Protein AF-A0A432XNT5-F1 (afdb_monomer_lite)

InterPro domains:
  IPR059874 YuaX [PF27363] (4-90)

Foldseek 3Di:
DPPPVVVVVVVVLVVLLVVLVVVLVVVLVVQDFALVDPVSLVVSLVVSLVSLCVSCVVVVPPPNVVVVSVVVSVVSSVVSNVVSVVVVVVVVVVD

Sequence (95 aa):
MAKITGLDNLQKELKKAEKAFKELDGHLARVEFDPHDPSSVEAAIQSIHQEIDSRIAPYGNSSIIRPLAEQMKEKCRESILNKASEARLKHDEDE

Radius of gyration: 17.06 Å; chains: 1; bounding box: 44×24×51 Å

pLDDT: mean 74.7, std 11.35, range [41.41, 89.56]

Structure (mmCIF, N/CA/C/O backbone):
data_AF-A0A432XNT5-F1
#
_entry.id   AF-A0A432XNT5-F1
#
loop_
_atom_site.group_PDB
_atom_site.id
_atom_site.type_symbol
_atom_site.label_atom_id
_atom_site.label_alt_id
_atom_site.label_comp_id
_atom_site.label_asym_id
_atom_site.label_entity_id
_atom_site.label_seq_id
_atom_site.pdbx_PDB_ins_code
_atom_site.Cartn_x
_atom_site.Cartn_y
_atom_site.Cartn_z
_atom_site.occupancy
_atom_site.B_iso_or_equiv
_atom_site.auth_seq_id
_atom_site.auth_comp_id
_atom_site.auth_asym_id
_atom_site.auth_atom_id
_atom_site.pdbx_PDB_model_num
ATOM 1 N N . MET A 1 1 ? -17.847 16.482 31.591 1.00 41.41 1 MET A N 1
ATOM 2 C CA . MET A 1 1 ? -16.581 16.017 30.983 1.00 41.41 1 MET A CA 1
ATOM 3 C C . MET A 1 1 ? -16.922 14.959 29.947 1.00 41.41 1 MET A C 1
ATOM 5 O O . MET A 1 1 ? -17.209 13.827 30.316 1.00 41.41 1 MET A O 1
ATOM 9 N N . ALA A 1 2 ? -17.020 15.342 28.673 1.00 49.69 2 ALA A N 1
ATOM 10 C CA . ALA A 1 2 ? -17.285 14.391 27.600 1.00 49.69 2 ALA A CA 1
ATOM 11 C C . ALA A 1 2 ? -16.011 13.569 27.385 1.00 49.69 2 ALA A C 1
ATOM 13 O O . ALA A 1 2 ? -15.018 14.085 26.876 1.00 49.69 2 ALA A O 1
ATOM 14 N N . LYS A 1 3 ? -16.007 12.312 27.845 1.00 50.94 3 LYS A N 1
ATOM 15 C CA . LYS A 1 3 ? -14.974 11.351 27.454 1.00 50.94 3 LYS A CA 1
ATOM 16 C C . LYS A 1 3 ? -14.959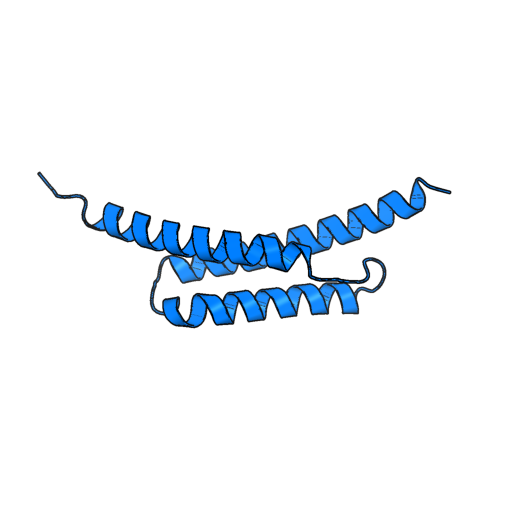 11.333 25.935 1.00 50.94 3 LYS A C 1
ATOM 18 O O . LYS A 1 3 ? -15.983 11.059 25.312 1.00 50.94 3 LYS A O 1
ATOM 23 N N . ILE A 1 4 ? -13.817 11.670 25.355 1.00 59.56 4 ILE A N 1
ATOM 24 C CA . ILE A 1 4 ? -13.633 11.727 23.912 1.00 59.56 4 ILE A CA 1
ATOM 25 C C . ILE A 1 4 ? -13.465 10.290 23.395 1.00 59.56 4 ILE A C 1
ATOM 27 O O . ILE A 1 4 ? -12.452 9.925 22.814 1.00 59.56 4 ILE A O 1
ATOM 31 N N . THR A 1 5 ? -14.458 9.435 23.644 1.00 61.31 5 THR A N 1
ATOM 32 C CA . THR A 1 5 ? -14.435 8.002 23.317 1.00 61.31 5 THR A CA 1
ATOM 33 C C . THR A 1 5 ? -14.282 7.775 21.808 1.00 61.31 5 THR A C 1
ATOM 35 O O . THR A 1 5 ? -13.747 6.757 21.379 1.00 61.31 5 THR A O 1
ATOM 38 N N . GLY A 1 6 ? -14.706 8.747 20.991 1.00 61.75 6 GLY A N 1
ATOM 39 C CA . GLY A 1 6 ? -14.487 8.734 19.545 1.00 61.75 6 GLY A CA 1
ATOM 40 C C . GLY A 1 6 ? -13.014 8.860 19.143 1.00 61.75 6 GLY A C 1
ATOM 41 O O . GLY A 1 6 ? -12.603 8.213 18.185 1.00 61.75 6 GLY A O 1
ATOM 42 N N . LEU A 1 7 ? -12.205 9.624 19.889 1.00 69.19 7 LEU A N 1
ATOM 43 C CA . LEU A 1 7 ? -10.782 9.823 19.585 1.00 69.19 7 LEU A CA 1
ATOM 44 C C . LEU A 1 7 ? -9.969 8.564 19.899 1.00 69.19 7 LEU A C 1
ATOM 46 O O . LEU A 1 7 ? -9.148 8.166 19.082 1.00 69.19 7 LEU A O 1
ATOM 50 N N . ASP A 1 8 ? -10.269 7.883 21.008 1.00 71.94 8 ASP A N 1
ATOM 51 C CA . ASP A 1 8 ? -9.666 6.591 21.370 1.00 71.94 8 ASP A CA 1
ATOM 52 C C . ASP A 1 8 ? -9.879 5.516 20.292 1.00 71.94 8 ASP A C 1
ATOM 54 O O . ASP A 1 8 ? -8.968 4.754 19.955 1.00 71.94 8 ASP A O 1
ATOM 58 N N . ASN A 1 9 ? -11.091 5.448 19.732 1.00 68.12 9 ASN A N 1
ATOM 59 C CA . ASN A 1 9 ? -11.408 4.472 18.694 1.00 68.12 9 ASN A CA 1
ATOM 60 C C . ASN A 1 9 ? -10.698 4.818 17.377 1.00 68.12 9 ASN A C 1
ATOM 62 O O . ASN A 1 9 ? -10.135 3.941 16.729 1.00 68.12 9 ASN A O 1
ATOM 66 N N . LEU A 1 10 ? -10.644 6.107 17.034 1.00 69.06 10 LEU A N 1
ATOM 67 C CA . LEU A 1 10 ? -9.917 6.608 15.869 1.00 69.06 10 LEU A CA 1
ATOM 68 C C . LEU A 1 10 ? -8.414 6.311 15.977 1.00 69.06 10 LEU A C 1
ATOM 70 O O . LEU A 1 10 ? -7.806 5.834 15.024 1.00 69.06 10 LEU A O 1
ATOM 74 N N . GLN A 1 11 ? -7.831 6.493 17.164 1.00 71.19 11 GLN A N 1
ATOM 75 C CA . GLN A 1 11 ? -6.424 6.196 17.434 1.00 71.19 11 GLN A CA 1
ATOM 76 C C . GLN A 1 11 ? -6.114 4.697 17.316 1.00 71.19 11 GLN A C 1
ATOM 78 O O . GLN A 1 11 ? -5.049 4.321 16.824 1.00 71.19 11 GLN A O 1
ATOM 83 N N . LYS A 1 12 ? -7.041 3.827 17.742 1.00 77.81 12 LYS A N 1
ATOM 84 C CA . LYS A 1 12 ? -6.916 2.369 17.578 1.00 77.81 12 LYS A CA 1
ATOM 85 C C . LYS A 1 12 ? -6.966 1.946 16.115 1.00 77.81 12 LYS A C 1
ATOM 87 O O . LYS A 1 12 ? -6.147 1.124 15.709 1.00 77.81 12 LYS A O 1
ATOM 92 N N . GLU A 1 13 ? -7.899 2.490 15.341 1.00 70.69 13 GLU A N 1
ATOM 93 C CA . GLU A 1 13 ? -8.019 2.185 13.912 1.00 70.69 13 GLU A CA 1
ATOM 94 C C . GLU A 1 13 ? -6.804 2.701 13.133 1.00 70.69 13 GLU A C 1
ATOM 96 O O . GLU A 1 13 ? -6.252 1.969 12.312 1.00 70.69 13 GLU A O 1
ATOM 101 N N . LEU A 1 14 ? -6.302 3.894 13.473 1.00 72.56 14 LEU A N 1
ATOM 102 C CA . LEU A 1 14 ? -5.088 4.450 12.878 1.00 72.56 14 LEU A CA 1
ATOM 103 C C . LEU A 1 14 ? -3.860 3.580 13.176 1.00 72.56 14 LEU A C 1
ATOM 105 O O . LEU A 1 14 ? -3.129 3.236 12.258 1.00 72.56 14 LEU A O 1
ATOM 109 N N . LYS A 1 15 ? -3.675 3.136 14.428 1.00 75.31 15 LYS A N 1
ATOM 110 C CA . LYS A 1 15 ? -2.575 2.225 14.801 1.00 75.31 15 LYS A CA 1
ATOM 111 C C . LYS A 1 15 ? -2.623 0.894 14.054 1.00 75.31 15 LYS A C 1
ATOM 113 O O . LYS A 1 15 ? -1.575 0.347 13.716 1.00 75.31 15 LYS A O 1
ATOM 118 N N . LYS A 1 16 ? -3.820 0.342 13.835 1.00 72.25 16 LYS A N 1
ATOM 119 C CA . LYS A 1 16 ? -3.992 -0.894 13.055 1.00 72.25 16 LYS A CA 1
ATOM 120 C C . LYS A 1 16 ? -3.601 -0.672 11.599 1.00 72.25 16 LYS A C 1
ATOM 122 O O . LYS A 1 16 ? -2.881 -1.500 11.050 1.00 72.25 16 LYS A O 1
ATOM 127 N N . ALA A 1 17 ? -4.014 0.450 11.015 1.00 69.94 17 ALA A N 1
ATOM 128 C CA . ALA A 1 17 ? -3.624 0.814 9.663 1.00 69.94 17 ALA A CA 1
ATOM 129 C C . ALA A 1 17 ? -2.115 1.075 9.543 1.00 69.94 17 ALA A C 1
ATOM 131 O O . ALA A 1 17 ? -1.491 0.559 8.628 1.00 69.94 17 ALA A O 1
ATOM 132 N N . GLU A 1 18 ? -1.503 1.778 10.500 1.00 70.00 18 GLU A N 1
ATOM 133 C CA . GLU A 1 18 ? -0.051 1.999 10.565 1.00 70.00 18 GLU A CA 1
ATOM 134 C C . GLU A 1 18 ? 0.729 0.683 10.646 1.00 70.00 18 GLU A C 1
ATOM 136 O O . GLU A 1 18 ? 1.765 0.521 10.005 1.00 70.00 18 GLU A O 1
ATOM 141 N N . LYS A 1 19 ? 0.233 -0.280 11.431 1.00 73.25 19 LYS A N 1
ATOM 142 C CA . LYS A 1 19 ? 0.858 -1.599 11.542 1.00 73.25 19 LYS A CA 1
ATOM 143 C C . LYS A 1 19 ? 0.727 -2.383 10.236 1.00 73.25 19 LYS A C 1
ATOM 145 O O . LYS A 1 19 ? 1.735 -2.868 9.728 1.00 73.25 19 LYS A O 1
ATOM 150 N N . ALA A 1 20 ? -0.477 -2.423 9.662 1.00 67.88 20 ALA A N 1
ATOM 151 C CA . ALA A 1 20 ? -0.715 -3.024 8.354 1.00 67.88 20 ALA A CA 1
ATOM 152 C C . ALA A 1 20 ? 0.150 -2.370 7.263 1.00 67.88 20 ALA A C 1
ATOM 154 O O . ALA A 1 20 ? 0.631 -3.078 6.381 1.00 67.88 20 ALA A O 1
ATOM 155 N N . PHE A 1 21 ? 0.391 -1.057 7.365 1.00 66.69 21 PHE A N 1
ATOM 156 C CA . PHE A 1 21 ? 1.261 -0.282 6.485 1.00 66.69 21 PHE A CA 1
ATOM 157 C C . PHE A 1 21 ? 2.733 -0.639 6.665 1.00 66.69 21 PHE A C 1
ATOM 159 O O . PHE A 1 21 ? 3.391 -0.933 5.681 1.00 66.69 21 PHE A O 1
ATOM 166 N N . LYS A 1 22 ? 3.256 -0.696 7.894 1.00 67.69 22 LYS A N 1
ATOM 167 C CA . LYS A 1 22 ? 4.648 -1.114 8.154 1.00 67.69 22 LYS A CA 1
ATOM 168 C C . LYS A 1 22 ? 4.942 -2.517 7.632 1.00 67.69 22 LYS A C 1
ATOM 170 O O . LYS A 1 22 ? 6.020 -2.778 7.108 1.00 67.69 22 LYS A O 1
ATOM 175 N N . GLU A 1 23 ? 3.975 -3.418 7.769 1.00 67.38 23 GLU A N 1
ATOM 176 C CA . GLU A 1 23 ? 4.066 -4.765 7.209 1.00 67.38 23 GLU A CA 1
ATOM 177 C C . GLU A 1 23 ? 3.961 -4.765 5.677 1.00 67.38 23 GLU A C 1
ATOM 179 O O . GLU A 1 23 ? 4.310 -5.757 5.041 1.00 67.38 23 GLU A O 1
ATOM 184 N N . LEU A 1 24 ? 3.374 -3.725 5.072 1.00 63.56 24 LEU A N 1
ATOM 185 C CA . LEU A 1 24 ? 3.216 -3.582 3.620 1.00 63.56 24 LEU A CA 1
ATOM 186 C C . LEU A 1 24 ? 4.459 -2.940 3.028 1.00 63.56 24 LEU A C 1
ATOM 188 O O . LEU A 1 24 ? 4.982 -3.481 2.077 1.00 63.56 24 LEU A O 1
ATOM 192 N N . ASP A 1 25 ? 4.988 -1.878 3.629 1.00 63.12 25 ASP A N 1
ATOM 193 C CA . ASP A 1 25 ? 6.193 -1.158 3.206 1.00 63.12 25 ASP A CA 1
ATOM 194 C C . ASP A 1 25 ? 7.403 -2.096 3.022 1.00 63.12 25 ASP A C 1
ATOM 196 O O . ASP A 1 25 ? 8.063 -2.084 1.982 1.00 63.12 25 ASP A O 1
ATOM 200 N N . GLY A 1 26 ? 7.603 -3.039 3.953 1.00 61.22 26 GLY A N 1
ATOM 201 C CA . GLY A 1 26 ? 8.625 -4.087 3.818 1.00 61.22 26 GLY A CA 1
ATOM 202 C C . GLY A 1 26 ? 8.366 -5.106 2.695 1.00 61.22 26 GLY A C 1
ATOM 203 O O . GLY A 1 26 ? 9.292 -5.798 2.274 1.00 61.22 26 GLY A O 1
ATOM 204 N N . HIS A 1 27 ? 7.127 -5.205 2.212 1.00 60.34 27 HIS A N 1
ATOM 205 C CA . HIS A 1 27 ? 6.703 -6.044 1.088 1.00 60.34 27 HIS A CA 1
ATOM 206 C C . HIS A 1 27 ? 6.721 -5.268 -0.242 1.00 60.34 27 HIS A C 1
ATOM 208 O O . HIS A 1 27 ? 7.178 -5.805 -1.244 1.00 60.34 27 HIS A O 1
ATOM 214 N N . LEU A 1 28 ? 6.358 -3.978 -0.236 1.00 57.09 28 LEU A N 1
ATOM 215 C CA . LEU A 1 28 ? 6.509 -3.034 -1.352 1.00 57.09 28 LEU A CA 1
ATOM 216 C C . LEU A 1 28 ? 7.968 -2.939 -1.799 1.00 57.09 28 LEU A C 1
ATOM 218 O O . LEU A 1 28 ? 8.257 -2.864 -2.989 1.00 57.09 28 LEU A O 1
ATOM 222 N N . ALA A 1 29 ? 8.899 -2.987 -0.844 1.00 54.91 29 ALA A N 1
ATOM 223 C CA . ALA A 1 29 ? 10.328 -3.039 -1.125 1.00 54.91 29 ALA A CA 1
ATOM 224 C C . ALA A 1 29 ? 10.772 -4.327 -1.846 1.00 54.91 29 ALA A C 1
ATOM 226 O O . ALA A 1 29 ? 11.854 -4.340 -2.425 1.00 54.91 29 ALA A O 1
ATOM 227 N N . ARG A 1 30 ? 9.965 -5.397 -1.805 1.00 63.66 30 ARG A N 1
ATOM 228 C CA . ARG A 1 30 ? 10.249 -6.692 -2.448 1.00 63.66 30 ARG A CA 1
ATOM 229 C C . ARG A 1 30 ? 9.522 -6.894 -3.770 1.00 63.66 30 ARG A C 1
ATOM 231 O O . ARG A 1 30 ? 9.756 -7.914 -4.409 1.00 63.66 30 ARG A O 1
ATOM 238 N N . VAL A 1 31 ? 8.629 -5.986 -4.161 1.00 69.88 31 VAL A N 1
ATOM 239 C CA . VAL A 1 31 ? 7.974 -6.085 -5.464 1.00 69.88 31 VAL A CA 1
ATOM 240 C C . VAL A 1 31 ? 9.015 -5.761 -6.529 1.00 69.88 31 VAL A C 1
ATOM 242 O O . VAL A 1 31 ? 9.362 -4.600 -6.740 1.00 69.88 31 VAL A O 1
ATOM 245 N N . GLU A 1 32 ? 9.547 -6.811 -7.151 1.00 72.88 32 GLU A N 1
ATOM 246 C CA . GLU A 1 32 ? 10.364 -6.703 -8.353 1.00 72.88 32 GLU A CA 1
ATOM 247 C C . GLU A 1 32 ? 9.456 -6.362 -9.530 1.00 72.88 32 GLU A C 1
ATOM 249 O O . GLU A 1 32 ? 8.499 -7.077 -9.831 1.00 72.88 32 GLU A O 1
ATOM 254 N N . PHE A 1 33 ? 9.755 -5.249 -10.184 1.00 84.31 33 PHE A N 1
ATOM 255 C CA . PHE A 1 33 ? 9.117 -4.839 -11.421 1.00 84.31 33 PHE A CA 1
ATOM 256 C C . PHE A 1 33 ? 10.178 -4.290 -12.355 1.00 84.31 33 PHE A C 1
ATOM 258 O O . PHE A 1 33 ? 11.177 -3.720 -11.909 1.00 84.31 33 PHE A O 1
ATOM 265 N N . ASP A 1 34 ? 9.948 -4.461 -13.649 1.00 85.88 34 ASP A N 1
ATOM 266 C CA . ASP A 1 34 ? 10.822 -3.886 -14.656 1.00 85.88 34 ASP A CA 1
ATOM 267 C C . ASP A 1 34 ? 10.416 -2.423 -14.879 1.00 85.88 34 ASP A C 1
ATOM 269 O O . ASP A 1 34 ? 9.268 -2.156 -15.241 1.00 85.88 34 ASP A O 1
ATOM 273 N N . PRO A 1 35 ? 11.307 -1.453 -14.624 1.00 84.56 35 PRO A N 1
ATOM 274 C CA . PRO A 1 35 ? 10.965 -0.056 -14.773 1.00 84.56 35 PRO A CA 1
ATOM 275 C C . PRO A 1 35 ? 10.851 0.351 -16.242 1.00 84.56 35 PRO A C 1
ATOM 277 O O . PRO A 1 35 ? 10.211 1.353 -16.507 1.00 84.56 35 PRO A O 1
ATOM 280 N N . HIS A 1 36 ? 11.396 -0.373 -17.217 1.00 84.75 36 HIS A N 1
ATOM 281 C CA . HIS A 1 36 ? 11.264 -0.051 -18.644 1.00 84.75 36 HIS A CA 1
ATOM 282 C C . HIS A 1 36 ? 10.013 -0.680 -19.270 1.00 84.75 36 HIS A C 1
ATOM 284 O O . HIS A 1 36 ? 9.495 -0.144 -20.251 1.00 84.75 36 HIS A O 1
ATOM 290 N N . ASP A 1 37 ? 9.476 -1.742 -18.671 1.00 89.56 37 ASP A N 1
ATOM 291 C CA . ASP A 1 37 ? 8.251 -2.393 -19.121 1.00 89.56 37 ASP A CA 1
ATOM 292 C C . ASP A 1 37 ? 6.991 -1.835 -18.418 1.00 89.56 37 ASP A C 1
ATOM 294 O O . ASP A 1 37 ? 6.793 -2.021 -17.212 1.00 89.56 37 ASP A O 1
ATOM 298 N N . PRO A 1 38 ? 6.080 -1.165 -19.148 1.00 85.75 38 PRO A N 1
ATOM 299 C CA . PRO A 1 38 ? 4.875 -0.598 -18.550 1.00 85.75 38 PRO A CA 1
ATOM 300 C C . PRO A 1 38 ? 3.921 -1.670 -18.000 1.00 85.75 38 PRO A C 1
ATOM 302 O O . PRO A 1 38 ? 3.248 -1.416 -17.004 1.00 85.75 38 PRO A O 1
ATOM 305 N N . SER A 1 39 ? 3.881 -2.870 -18.593 1.00 89.19 39 SER A N 1
ATOM 306 C CA . SER A 1 39 ? 3.032 -3.963 -18.101 1.00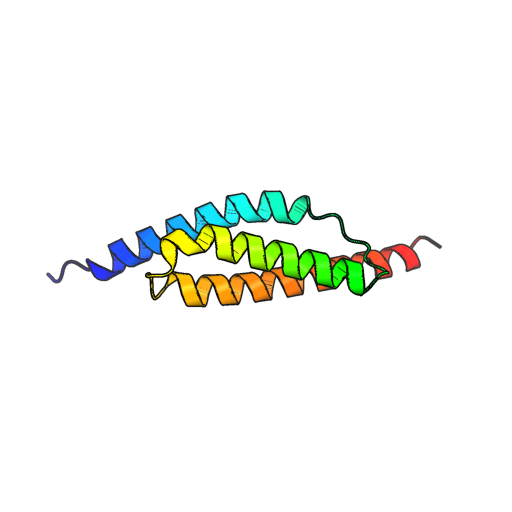 89.19 39 SER A CA 1
ATOM 307 C C . SER A 1 39 ? 3.531 -4.520 -16.765 1.00 89.19 39 SER A C 1
ATOM 309 O O . SER A 1 39 ? 2.722 -4.825 -15.891 1.00 89.19 39 SER A O 1
ATOM 311 N N . SER A 1 40 ? 4.847 -4.587 -16.568 1.00 88.00 40 SER A N 1
ATOM 312 C CA . SER A 1 40 ? 5.492 -4.998 -15.320 1.00 88.00 40 SER A CA 1
ATOM 313 C C . SER A 1 40 ? 5.225 -3.988 -14.196 1.00 88.00 40 SER A C 1
ATOM 315 O O . SER A 1 40 ? 4.836 -4.368 -13.089 1.00 88.00 40 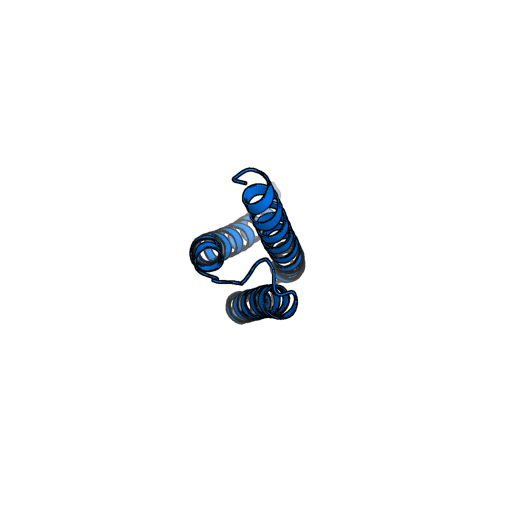SER A O 1
ATOM 317 N N . VAL A 1 41 ? 5.310 -2.685 -14.500 1.00 87.81 41 VAL A N 1
ATOM 318 C CA . VAL A 1 41 ? 4.928 -1.603 -13.573 1.00 87.81 41 VAL A CA 1
ATOM 319 C C . VAL A 1 41 ? 3.453 -1.700 -13.170 1.00 87.81 41 VAL A C 1
ATOM 321 O O . VAL A 1 41 ? 3.125 -1.613 -11.984 1.00 87.81 41 VAL A O 1
ATOM 324 N N . GLU A 1 42 ? 2.546 -1.897 -14.129 1.00 88.50 42 GLU A N 1
ATOM 325 C CA . GLU A 1 42 ? 1.115 -2.039 -13.832 1.00 88.50 42 GLU A CA 1
ATOM 326 C C . GLU A 1 42 ? 0.801 -3.303 -13.025 1.00 88.50 42 GLU A C 1
ATOM 328 O O . GLU A 1 42 ? 0.003 -3.241 -12.084 1.00 88.50 42 GLU A O 1
ATOM 333 N N . ALA A 1 43 ? 1.457 -4.426 -13.328 1.00 89.31 43 ALA A N 1
ATOM 334 C CA . ALA A 1 43 ? 1.312 -5.669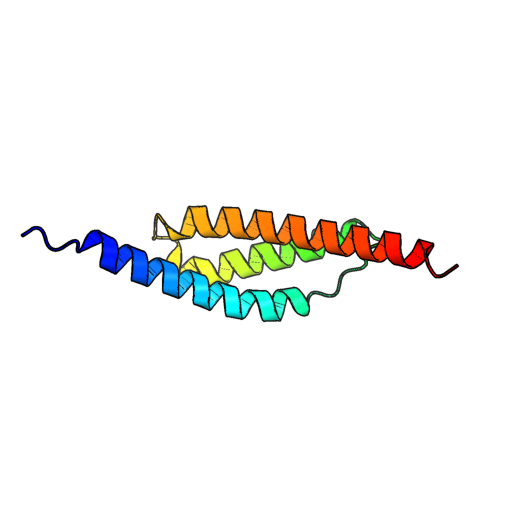 -12.575 1.00 89.31 43 ALA A CA 1
ATOM 335 C C . ALA A 1 43 ? 1.724 -5.489 -11.106 1.00 89.31 43 ALA A C 1
ATOM 337 O O . ALA A 1 43 ? 0.999 -5.909 -10.204 1.00 89.31 43 ALA A O 1
ATOM 338 N N . ALA A 1 44 ? 2.832 -4.787 -10.852 1.00 87.00 44 ALA A N 1
ATOM 339 C CA . ALA A 1 44 ? 3.277 -4.455 -9.502 1.00 87.00 44 ALA A CA 1
ATOM 340 C C . ALA A 1 44 ? 2.260 -3.598 -8.737 1.00 87.00 44 ALA A C 1
ATOM 342 O O . ALA A 1 44 ? 1.940 -3.892 -7.581 1.00 87.00 44 ALA A O 1
ATOM 343 N N . ILE A 1 45 ? 1.704 -2.571 -9.390 1.00 86.75 45 ILE A N 1
ATOM 344 C CA . ILE A 1 45 ? 0.657 -1.720 -8.808 1.00 86.75 45 ILE A CA 1
ATOM 345 C C . ILE A 1 45 ? -0.568 -2.567 -8.440 1.00 86.75 45 ILE A C 1
ATOM 347 O O . ILE A 1 45 ? -1.069 -2.463 -7.317 1.00 86.75 45 ILE A O 1
ATOM 351 N N . GLN A 1 46 ? -1.031 -3.426 -9.353 1.00 88.44 46 GLN A N 1
ATOM 352 C CA . GLN A 1 46 ? -2.177 -4.300 -9.105 1.00 88.44 46 GLN A CA 1
ATOM 353 C C . GLN A 1 46 ? -1.926 -5.289 -7.968 1.00 88.44 46 GLN A C 1
ATOM 355 O O . GLN A 1 46 ? -2.779 -5.404 -7.088 1.00 88.44 46 GLN A O 1
ATOM 360 N N . SER A 1 47 ? -0.774 -5.965 -7.940 1.00 86.69 47 SER A N 1
ATOM 361 C CA . SER A 1 47 ? -0.431 -6.897 -6.857 1.00 86.69 47 SER A CA 1
ATOM 362 C C . SER A 1 47 ? -0.497 -6.218 -5.494 1.00 86.69 47 SER A C 1
ATOM 364 O O . SER A 1 47 ? -1.093 -6.753 -4.559 1.00 86.69 47 SER A O 1
ATOM 366 N N . ILE A 1 48 ? 0.042 -5.004 -5.392 1.00 82.06 48 ILE A N 1
ATOM 367 C CA . ILE A 1 48 ? 0.011 -4.231 -4.152 1.00 82.06 48 ILE A CA 1
ATOM 368 C C . ILE A 1 48 ? -1.414 -3.827 -3.789 1.00 82.06 48 ILE A C 1
ATOM 370 O O . ILE A 1 48 ? -1.806 -3.948 -2.631 1.00 82.06 48 ILE A O 1
ATOM 374 N N . HIS A 1 49 ? -2.218 -3.376 -4.753 1.00 85.31 49 HIS A N 1
ATOM 375 C CA . HIS A 1 49 ? -3.618 -3.026 -4.498 1.00 85.31 49 HIS A CA 1
ATOM 376 C C . HIS A 1 49 ? -4.411 -4.223 -3.981 1.00 85.31 49 HIS A C 1
ATOM 378 O O . HIS A 1 49 ? -5.149 -4.071 -3.008 1.00 85.31 49 HIS A O 1
ATOM 384 N N . GLN A 1 50 ? -4.212 -5.404 -4.570 1.00 85.44 50 GLN A N 1
ATOM 385 C CA . GLN A 1 50 ? -4.839 -6.645 -4.116 1.00 85.44 50 GLN A CA 1
ATOM 386 C C . GLN A 1 50 ? -4.372 -7.052 -2.717 1.00 85.44 50 GLN A C 1
ATOM 388 O O . GLN A 1 50 ? -5.183 -7.484 -1.899 1.00 85.44 50 GLN A O 1
ATOM 393 N N . GLU A 1 51 ? -3.087 -6.891 -2.409 1.00 82.31 51 GLU A N 1
ATOM 394 C CA . GLU A 1 51 ? -2.551 -7.198 -1.084 1.00 82.31 51 GLU A CA 1
ATOM 395 C C . GLU A 1 51 ? -3.080 -6.232 -0.015 1.00 82.31 51 GLU A C 1
ATOM 397 O O . GLU A 1 51 ? -3.458 -6.660 1.081 1.00 82.31 51 GLU A O 1
ATOM 402 N N . ILE A 1 52 ? -3.191 -4.944 -0.355 1.00 79.44 52 ILE A N 1
ATOM 403 C CA . ILE A 1 52 ? -3.856 -3.934 0.471 1.00 79.44 52 ILE A CA 1
ATOM 404 C C . ILE A 1 52 ? -5.316 -4.330 0.696 1.00 79.44 52 ILE A C 1
ATOM 406 O O . ILE A 1 52 ? -5.723 -4.413 1.852 1.00 79.44 52 ILE A O 1
ATOM 410 N N . ASP A 1 53 ? -6.084 -4.623 -0.361 1.00 81.75 53 ASP A N 1
ATOM 411 C CA . ASP A 1 53 ? -7.485 -5.060 -0.254 1.00 81.75 53 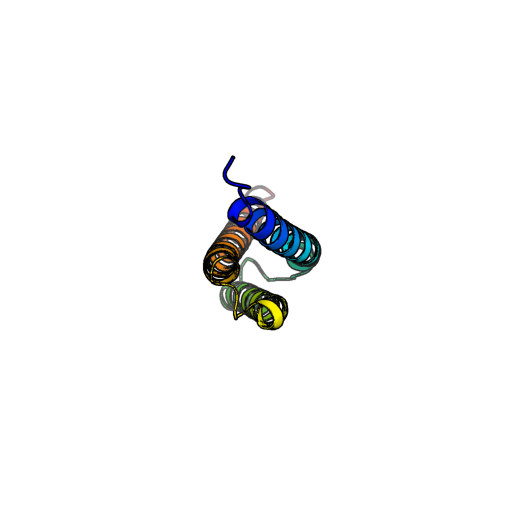ASP A CA 1
ATOM 412 C C . ASP A 1 53 ? -7.635 -6.299 0.634 1.00 81.75 53 ASP A C 1
ATOM 414 O O . ASP A 1 53 ? -8.512 -6.341 1.492 1.00 81.75 53 ASP A O 1
ATOM 418 N N . SER A 1 54 ? -6.754 -7.286 0.487 1.00 82.69 54 SER A N 1
ATOM 419 C CA . SER A 1 54 ? -6.790 -8.519 1.277 1.00 82.69 54 SER A CA 1
ATOM 420 C C . SER A 1 54 ? -6.497 -8.262 2.762 1.00 82.69 54 SER A C 1
ATOM 422 O O . SER A 1 54 ? -7.173 -8.795 3.644 1.00 82.69 54 SER A O 1
ATOM 424 N N . ARG A 1 55 ? -5.543 -7.370 3.067 1.00 75.94 55 ARG A N 1
ATOM 425 C CA . ARG A 1 55 ? -5.211 -6.980 4.449 1.00 75.94 55 ARG A CA 1
ATOM 426 C C . ARG A 1 55 ? -6.264 -6.094 5.100 1.00 75.94 55 ARG A C 1
ATOM 428 O O . ARG A 1 55 ? -6.462 -6.189 6.311 1.00 75.94 55 ARG A O 1
ATOM 435 N N . ILE A 1 56 ? -6.935 -5.241 4.328 1.00 75.31 56 ILE A N 1
ATOM 436 C CA . ILE A 1 56 ? -8.012 -4.378 4.831 1.00 75.31 56 ILE A CA 1
ATOM 437 C C . ILE A 1 56 ? -9.383 -5.053 4.793 1.00 75.31 56 ILE A C 1
ATOM 439 O O . ILE A 1 56 ? -10.288 -4.555 5.452 1.00 75.31 56 ILE A O 1
ATOM 443 N N . ALA A 1 57 ? -9.558 -6.165 4.072 1.00 78.75 57 ALA A N 1
ATOM 444 C CA . ALA A 1 57 ? -10.796 -6.943 4.033 1.00 78.75 57 ALA A CA 1
ATOM 445 C C . ALA A 1 57 ? -11.377 -7.230 5.434 1.00 78.75 57 ALA A C 1
ATOM 447 O O . ALA A 1 57 ? -12.556 -6.931 5.647 1.00 78.75 57 ALA A O 1
ATOM 448 N N . PRO A 1 58 ? -10.594 -7.696 6.435 1.00 75.56 58 PRO A N 1
ATOM 449 C CA . PRO A 1 58 ? -11.095 -7.862 7.805 1.00 75.56 58 PRO A CA 1
ATOM 450 C C . PRO A 1 58 ? -11.482 -6.542 8.497 1.00 75.56 58 PRO A C 1
ATOM 452 O O . PRO A 1 58 ? -12.219 -6.550 9.481 1.00 75.56 58 PRO A O 1
ATOM 455 N N . TYR A 1 59 ? -11.017 -5.405 7.983 1.00 69.25 59 TYR A N 1
ATOM 456 C CA . TYR A 1 59 ? -11.310 -4.055 8.464 1.00 69.25 59 TYR A CA 1
ATOM 457 C C . TYR A 1 59 ? -12.326 -3.304 7.577 1.00 69.25 59 TYR A C 1
ATOM 459 O O . TYR A 1 59 ? -12.600 -2.130 7.826 1.00 69.25 59 TYR A O 1
ATOM 467 N N . GLY A 1 60 ? -12.923 -3.963 6.573 1.00 63.81 60 GLY A N 1
ATOM 468 C CA . GLY A 1 60 ? -13.775 -3.344 5.545 1.00 63.81 60 GLY A CA 1
ATOM 469 C C . GLY A 1 60 ? -15.062 -2.687 6.063 1.00 63.81 60 GLY A C 1
ATOM 470 O O . GLY A 1 60 ? -15.628 -1.830 5.388 1.00 63.81 60 GLY A O 1
ATOM 471 N N . ASN A 1 61 ? -15.484 -3.017 7.287 1.00 65.38 61 ASN A N 1
ATOM 472 C CA . ASN A 1 61 ? -16.600 -2.359 7.977 1.00 65.38 61 ASN A CA 1
ATOM 473 C C . ASN A 1 61 ? -16.217 -1.034 8.660 1.00 65.38 61 ASN A C 1
ATOM 475 O O . ASN A 1 61 ? -17.080 -0.373 9.237 1.00 65.38 61 ASN A O 1
ATOM 479 N N . SER A 1 62 ? -14.943 -0.638 8.629 1.00 66.12 62 SER A N 1
ATOM 480 C CA . SER A 1 62 ? -14.475 0.593 9.257 1.00 66.12 62 SER A CA 1
ATOM 481 C C . SER A 1 62 ? -14.473 1.744 8.251 1.00 66.12 62 SER A C 1
ATOM 483 O O . SER A 1 62 ? -13.647 1.798 7.337 1.00 66.12 62 SER A O 1
ATOM 485 N N . SER A 1 63 ? -15.385 2.705 8.437 1.00 68.94 63 SER A N 1
ATOM 486 C CA . SER A 1 63 ? -15.530 3.892 7.573 1.00 68.94 63 SER A CA 1
ATOM 487 C C . SER A 1 63 ? -14.283 4.784 7.509 1.00 68.94 63 SER A C 1
ATOM 489 O O . SER A 1 63 ? -14.204 5.649 6.646 1.00 68.94 63 SER A O 1
ATOM 491 N N . ILE A 1 64 ? -13.315 4.585 8.409 1.00 71.81 64 ILE A N 1
ATOM 492 C CA . ILE A 1 64 ? -12.049 5.333 8.459 1.00 71.81 64 ILE A CA 1
ATOM 493 C C . ILE A 1 64 ? -10.937 4.591 7.706 1.00 71.81 64 ILE A C 1
ATOM 495 O O . ILE A 1 64 ? -10.105 5.218 7.056 1.00 71.81 64 ILE A O 1
ATOM 499 N N . ILE A 1 65 ? -10.927 3.255 7.749 1.00 72.75 65 ILE A N 1
ATOM 500 C CA . ILE A 1 65 ? -9.872 2.451 7.115 1.00 72.75 65 ILE A CA 1
ATOM 501 C C . ILE A 1 65 ? -10.054 2.398 5.598 1.00 72.75 65 ILE A C 1
ATOM 503 O O . ILE A 1 65 ? -9.070 2.403 4.866 1.00 72.75 65 ILE A O 1
ATOM 507 N N . ARG A 1 66 ? -11.299 2.429 5.114 1.00 76.06 66 ARG A N 1
ATOM 508 C CA . ARG A 1 66 ? -11.618 2.458 3.680 1.00 76.06 66 ARG A CA 1
ATOM 509 C C . ARG A 1 66 ? -10.954 3.629 2.924 1.00 76.06 66 ARG A C 1
ATOM 511 O O . ARG A 1 66 ? -10.164 3.352 2.026 1.00 76.06 66 ARG A O 1
ATOM 518 N N . PRO A 1 67 ? -11.176 4.908 3.298 1.00 78.75 67 PRO A N 1
ATOM 519 C CA . PRO A 1 67 ? -10.531 6.038 2.620 1.00 78.75 67 PRO A CA 1
ATOM 520 C C . PRO A 1 67 ? -9.013 6.079 2.838 1.00 78.75 67 PRO A C 1
ATOM 522 O O . PRO A 1 67 ? -8.280 6.577 1.986 1.00 78.75 67 PRO A O 1
ATOM 525 N N . LEU A 1 68 ? -8.523 5.549 3.963 1.00 76.94 68 LEU A N 1
ATOM 526 C CA . LEU A 1 68 ? -7.088 5.445 4.217 1.00 76.94 68 LEU A CA 1
ATOM 527 C C . LEU A 1 68 ? -6.426 4.434 3.273 1.00 76.94 68 LEU A C 1
ATOM 529 O O . LEU A 1 68 ? -5.349 4.698 2.749 1.00 76.94 68 LEU A O 1
ATOM 533 N N . ALA A 1 69 ? -7.084 3.306 3.014 1.00 77.12 69 ALA A N 1
ATOM 534 C CA . ALA A 1 69 ? -6.595 2.303 2.086 1.00 77.12 69 ALA A CA 1
ATOM 535 C C . ALA A 1 69 ? -6.589 2.790 0.634 1.00 77.12 69 ALA A C 1
ATOM 537 O O . ALA A 1 69 ? -5.648 2.491 -0.095 1.00 77.12 69 ALA A O 1
ATOM 538 N N . GLU A 1 70 ? -7.598 3.560 0.218 1.00 82.00 70 GLU A N 1
ATOM 539 C CA . GLU A 1 70 ? -7.609 4.167 -1.120 1.00 82.00 70 GLU A CA 1
ATOM 540 C C . GLU A 1 70 ? -6.458 5.161 -1.300 1.00 82.00 70 GLU A C 1
ATOM 542 O O . GLU A 1 70 ? -5.697 5.040 -2.259 1.00 82.00 70 GLU A O 1
ATOM 547 N N . GLN A 1 71 ? -6.236 6.055 -0.329 1.00 80.88 71 GLN A N 1
ATOM 548 C CA . GLN A 1 71 ? -5.056 6.933 -0.336 1.00 80.88 71 GLN A CA 1
ATOM 549 C C . GLN A 1 71 ? -3.742 6.143 -0.387 1.00 80.88 71 GLN A C 1
ATOM 551 O O . GLN A 1 71 ? -2.774 6.555 -1.021 1.00 80.88 71 GLN A O 1
ATOM 556 N N . MET A 1 72 ? -3.690 4.989 0.273 1.00 77.69 72 MET A N 1
ATOM 557 C CA . MET A 1 72 ? -2.503 4.140 0.311 1.00 77.69 72 MET A CA 1
ATOM 558 C C . MET A 1 72 ? -2.223 3.467 -1.037 1.00 77.69 72 MET A C 1
ATOM 560 O O . MET A 1 72 ? -1.071 3.417 -1.468 1.00 77.69 72 MET A O 1
ATOM 564 N N . LYS A 1 73 ? -3.271 2.996 -1.724 1.00 84.12 73 LYS A N 1
ATOM 565 C CA . LYS A 1 73 ? -3.190 2.480 -3.098 1.00 84.12 73 LYS A CA 1
ATOM 566 C C . LYS A 1 73 ? -2.656 3.545 -4.053 1.00 84.12 73 LYS A C 1
ATOM 568 O O . LYS A 1 73 ? -1.805 3.239 -4.891 1.00 84.12 73 LYS A O 1
ATOM 573 N N . GLU A 1 74 ? -3.113 4.784 -3.897 1.00 86.69 74 GLU A N 1
ATOM 574 C CA . GLU A 1 74 ? -2.644 5.926 -4.684 1.00 86.69 74 GLU A CA 1
ATOM 575 C C . GLU A 1 74 ? -1.166 6.239 -4.410 1.00 86.69 74 GLU A C 1
ATOM 577 O O . GLU A 1 74 ? -0.363 6.270 -5.341 1.00 86.69 74 GLU A O 1
ATOM 582 N N . LYS A 1 75 ? -0.762 6.335 -3.136 1.00 82.56 75 LYS A N 1
ATOM 583 C CA . LYS A 1 75 ? 0.647 6.545 -2.753 1.00 82.56 75 LYS A CA 1
ATOM 584 C C . LYS A 1 75 ? 1.582 5.434 -3.230 1.00 82.56 75 LYS A C 1
ATOM 586 O O . LYS A 1 75 ? 2.703 5.721 -3.648 1.00 82.56 75 LYS A O 1
ATOM 591 N N . CYS A 1 76 ? 1.144 4.174 -3.170 1.00 81.69 76 CYS A N 1
ATOM 592 C CA . CYS A 1 76 ? 1.925 3.049 -3.689 1.00 81.69 76 CYS A CA 1
ATOM 593 C C . CYS A 1 76 ? 2.114 3.168 -5.197 1.00 81.69 76 CYS A C 1
ATOM 595 O O . CYS A 1 76 ? 3.231 3.021 -5.683 1.00 81.69 76 CYS A O 1
ATOM 597 N N . ARG A 1 77 ? 1.039 3.484 -5.929 1.00 86.69 77 ARG A N 1
ATOM 598 C CA . ARG A 1 77 ? 1.103 3.721 -7.373 1.00 86.69 77 ARG A CA 1
ATOM 599 C C . ARG A 1 77 ? 2.100 4.827 -7.706 1.00 86.69 77 ARG A C 1
ATOM 601 O O . ARG A 1 77 ? 2.956 4.626 -8.560 1.00 86.69 77 ARG A O 1
ATOM 608 N N . GLU A 1 78 ? 2.013 5.960 -7.018 1.00 87.00 78 GLU A N 1
ATOM 609 C CA . GLU A 1 78 ? 2.934 7.080 -7.214 1.00 87.00 78 GLU A CA 1
ATOM 610 C C . GLU A 1 78 ? 4.385 6.687 -6.897 1.00 87.00 78 GLU A C 1
ATOM 612 O O . GLU A 1 78 ? 5.279 6.975 -7.684 1.00 87.00 78 GLU A O 1
ATOM 617 N N . SER A 1 79 ? 4.628 5.958 -5.803 1.00 82.25 79 SER A N 1
ATOM 618 C CA . SER A 1 79 ? 5.976 5.489 -5.446 1.00 82.25 79 SER A CA 1
ATOM 619 C C . SER A 1 79 ? 6.569 4.530 -6.475 1.00 82.25 79 SER A C 1
ATOM 621 O O . SER A 1 79 ? 7.753 4.634 -6.777 1.00 82.25 79 SER A O 1
ATOM 623 N N . ILE A 1 80 ? 5.775 3.606 -7.025 1.00 84.75 80 ILE A N 1
ATOM 624 C CA . ILE A 1 80 ? 6.240 2.684 -8.073 1.00 84.75 80 ILE A CA 1
ATOM 625 C C . ILE A 1 80 ? 6.564 3.467 -9.346 1.00 84.75 80 ILE A C 1
ATOM 627 O O . ILE A 1 80 ? 7.614 3.248 -9.940 1.00 84.75 80 ILE A O 1
ATOM 631 N N . LEU A 1 81 ? 5.704 4.411 -9.743 1.00 86.75 81 LEU A N 1
ATOM 632 C CA . LEU A 1 81 ? 5.940 5.258 -10.914 1.00 86.75 81 LEU A CA 1
ATOM 633 C C . LEU A 1 81 ? 7.177 6.145 -10.744 1.00 86.75 81 LEU A C 1
ATOM 635 O O . LEU A 1 81 ? 7.959 6.278 -11.687 1.00 86.75 81 LEU A O 1
ATOM 639 N N . ASN A 1 82 ? 7.380 6.709 -9.552 1.00 85.75 82 ASN A N 1
ATOM 640 C CA . ASN A 1 82 ? 8.581 7.469 -9.222 1.00 85.75 82 ASN A CA 1
ATOM 641 C C . ASN A 1 82 ? 9.818 6.577 -9.282 1.00 85.75 82 ASN A C 1
ATOM 643 O O . ASN A 1 82 ? 10.716 6.884 -10.053 1.00 85.75 82 ASN A O 1
ATOM 647 N N . LYS A 1 83 ? 9.823 5.421 -8.606 1.00 83.44 83 LYS A N 1
ATOM 648 C CA . LYS A 1 83 ? 10.934 4.459 -8.679 1.00 83.44 83 LYS A CA 1
ATOM 649 C C . LYS A 1 83 ? 11.235 4.015 -10.109 1.00 83.44 83 LYS A C 1
ATOM 651 O O . LYS A 1 83 ? 12.400 3.894 -10.469 1.00 83.44 83 LYS A O 1
ATOM 656 N N . ALA A 1 84 ? 10.204 3.781 -10.923 1.00 86.50 84 ALA A N 1
ATOM 657 C CA . ALA A 1 84 ? 10.376 3.436 -12.328 1.00 86.50 84 ALA A CA 1
ATOM 658 C C . ALA A 1 84 ? 11.037 4.578 -13.107 1.00 86.50 84 ALA A C 1
ATOM 660 O O . ALA A 1 84 ? 11.948 4.351 -13.895 1.00 86.50 84 ALA A O 1
ATOM 661 N N . SER A 1 85 ? 10.598 5.812 -12.865 1.00 86.00 85 SER A N 1
ATOM 662 C CA . SER A 1 85 ? 11.162 7.008 -13.494 1.00 86.00 85 SER A CA 1
ATOM 663 C C . SER A 1 85 ? 12.602 7.261 -13.048 1.00 86.00 85 SER A C 1
ATOM 665 O O . SER A 1 85 ? 13.454 7.517 -13.889 1.00 86.00 85 SER A O 1
ATOM 667 N N . GLU A 1 86 ? 12.894 7.122 -11.754 1.00 85.88 86 GLU A N 1
ATOM 668 C CA . GLU A 1 86 ? 14.240 7.233 -11.183 1.00 85.88 86 GLU A CA 1
ATOM 669 C C . GLU A 1 86 ? 15.185 6.164 -11.738 1.00 85.88 86 GLU A C 1
ATOM 671 O O . GLU A 1 86 ? 16.321 6.476 -12.076 1.00 85.88 86 GLU A O 1
ATOM 676 N N . ALA A 1 87 ? 14.726 4.915 -11.867 1.00 84.69 87 ALA A N 1
ATOM 677 C CA . ALA A 1 87 ? 15.527 3.837 -12.441 1.00 84.69 87 ALA A CA 1
ATOM 678 C C . ALA A 1 87 ? 15.842 4.083 -13.925 1.00 84.69 87 ALA A C 1
ATOM 680 O O . ALA A 1 87 ? 16.975 3.861 -14.344 1.00 84.69 87 ALA A O 1
ATOM 681 N N . ARG A 1 88 ? 14.871 4.600 -14.695 1.00 82.56 88 ARG A N 1
ATOM 682 C CA . ARG A 1 88 ? 15.084 5.015 -16.092 1.00 82.56 88 ARG A CA 1
ATOM 683 C C . ARG A 1 88 ? 16.080 6.172 -16.196 1.00 82.56 88 ARG A C 1
ATOM 685 O O . ARG A 1 88 ? 16.947 6.129 -17.053 1.00 82.56 88 ARG A O 1
ATOM 692 N N . LEU A 1 89 ? 15.966 7.177 -15.323 1.00 82.44 89 LEU A N 1
ATOM 693 C CA . LEU A 1 89 ? 16.868 8.336 -15.280 1.00 82.44 89 LEU A CA 1
ATOM 694 C C . LEU A 1 89 ? 18.299 7.944 -14.907 1.00 82.44 89 LEU A C 1
ATOM 696 O O . LEU A 1 89 ? 19.236 8.377 -15.562 1.00 82.44 89 LEU A O 1
ATOM 700 N N . LYS A 1 90 ? 18.471 7.086 -13.895 1.00 75.81 90 LYS A N 1
ATOM 701 C CA . LYS A 1 90 ? 19.798 6.601 -13.495 1.00 75.81 90 LYS A CA 1
ATOM 702 C C . LYS A 1 90 ? 20.494 5.789 -14.581 1.00 75.81 90 LYS A C 1
ATOM 704 O O . LYS A 1 90 ? 21.709 5.848 -14.669 1.00 75.81 90 LYS A O 1
ATOM 709 N N . HIS A 1 91 ? 19.745 5.036 -15.385 1.00 62.47 91 HIS A N 1
ATOM 710 C CA . HIS A 1 91 ? 20.325 4.302 -16.509 1.00 62.47 91 HIS A CA 1
ATOM 711 C C . HIS A 1 91 ? 20.941 5.242 -17.560 1.00 62.47 91 HIS A C 1
ATOM 713 O O . HIS A 1 91 ? 21.917 4.869 -18.193 1.00 62.47 91 HIS A O 1
ATOM 719 N N . ASP A 1 92 ? 20.411 6.461 -17.692 1.00 57.56 92 ASP A N 1
ATOM 720 C CA . ASP A 1 92 ? 20.899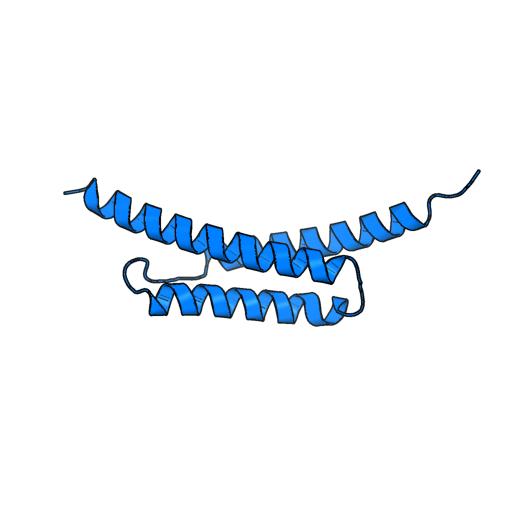 7.502 -18.609 1.00 57.56 92 ASP A CA 1
ATOM 721 C C . ASP A 1 92 ? 22.135 8.259 -18.064 1.00 57.56 92 ASP A C 1
ATOM 723 O O . ASP A 1 92 ? 22.866 8.873 -18.833 1.00 57.56 92 ASP A O 1
ATOM 727 N N . GLU A 1 93 ? 22.387 8.242 -16.745 1.00 56.91 93 GLU A N 1
ATOM 728 C CA . GLU A 1 93 ? 23.525 8.942 -16.109 1.00 56.91 93 GLU A CA 1
ATOM 729 C C . GLU A 1 93 ? 24.810 8.092 -16.009 1.00 56.91 93 GLU A C 1
ATOM 731 O O . GLU A 1 93 ? 25.876 8.635 -15.714 1.00 56.91 93 GLU A O 1
ATOM 736 N N . ASP A 1 94 ? 24.723 6.780 -16.253 1.00 49.19 94 ASP A N 1
ATOM 737 C CA . ASP A 1 94 ? 25.842 5.823 -16.202 1.00 49.19 94 ASP A CA 1
ATOM 738 C C . ASP A 1 94 ? 26.376 5.419 -17.612 1.00 49.19 94 ASP A C 1
ATOM 740 O O . ASP A 1 94 ? 27.144 4.457 -17.715 1.00 49.19 94 ASP A O 1
ATOM 744 N N . GLU A 1 95 ? 26.014 6.146 -18.687 1.00 44.00 95 GLU A N 1
ATOM 745 C CA . GLU A 1 95 ? 26.606 6.038 -20.049 1.00 44.00 95 GLU A CA 1
ATOM 746 C C . GLU A 1 95 ? 27.572 7.188 -20.404 1.00 44.00 95 GLU A C 1
ATOM 748 O O . GLU A 1 95 ? 27.225 8.378 -20.215 1.00 44.00 95 GLU A O 1
#

Secondary structure (DSSP, 8-state):
----HHHHHHHHHHHHHHHHHHHHHHHHTT----SS-HHHHHHHHHHHHHHHHHHHGGGTT-TTHHHHHHHHHHHHHHHHHHHHHHHHHHHHH--

Organism: NCBI:txid641841